Protein AF-A0A543Q6H9-F1 (afdb_monomer)

Solvent-accessible surface area (backbone atoms only — not comparable to full-atom values): 5846 Å² total; per-residue (Å²): 115,69,67,63,52,52,52,50,52,54,52,50,51,38,50,51,50,15,53,52,51,15,54,53,48,22,53,52,42,26,52,53,34,37,48,38,27,42,74,48,19,63,53,99,87,63,90,87,77,80,25,98,52,57,46,57,67,71,58,25,53,52,54,15,51,53,52,12,49,56,52,19,53,51,41,32,52,51,33,47,50,51,44,52,50,54,51,53,53,52,50,51,54,53,52,52,52,48,54,54,55,51,57,60,71,69,57,78,87,124

Radius of gyration: 24.06 Å; Cα contacts (8 Å, |Δi|>4): 82; chains: 1; bounding box: 59×25×68 Å

Foldseek 3Di:
DVVVVVLVVLLVVLLVVLLVQLVVLLVVQLVVQLCCQAVQHDDVPDPDGDDPHHDDPVVSNVVSNVVSVVRSVVSSVVSNVVSVVVSVVVVVVVVVVVVVVVVVVPDPDD

Mean predicted aligned error: 10.91 Å

Sequence (110 aa):
MKALKILKDIVLHGILYSLGATVVTWLLVFGVAIYRYHYMGFHPGHIAWLAVKPMPWSETLHQAAHIAGIWAVIALGAGVAITLAFNLFSGLILLVGMAIGHKSKEQPHV

pLDDT: mean 76.61, std 14.06, range [44.06, 94.19]

Organism: NCBI:txid637390

Secondary structure (DSSP, 8-state):
-HHHHHHHHHHHHHHHHHHHHHHHHHHHHHHHHHIIIIII---TTS-SS--SSPPPHHHHHHHHHHHHHHHHHHHHHHHHHHHHHHHHHHHHHHHHHHHHHHHHHTS---

Nearest PDB structures (foldseek):
  7psl-assembly1_A  TM=2.935E-01  e=6.155E+00  Saccharomyces cerevisiae S288C

Structure (mmCIF, N/CA/C/O backbone):
data_AF-A0A543Q6H9-F1
#
_entry.id   AF-A0A543Q6H9-F1
#
loop_
_atom_site.group_PDB
_atom_site.id
_atom_site.type_symbol
_atom_site.label_atom_id
_atom_site.label_alt_id
_atom_site.label_comp_id
_atom_site.label_asym_id
_atom_site.label_entity_id
_atom_site.label_seq_id
_atom_site.pdbx_PDB_ins_code
_atom_site.Cartn_x
_atom_site.Cartn_y
_atom_site.Cartn_z
_atom_site.occupancy
_atom_site.B_iso_or_equiv
_atom_site.auth_seq_id
_atom_site.auth_comp_id
_atom_site.auth_asym_id
_atom_site.auth_atom_id
_atom_site.pdbx_PDB_model_num
ATOM 1 N N . MET A 1 1 ? -11.142 -8.929 32.148 1.00 55.38 1 MET A N 1
ATOM 2 C CA . MET A 1 1 ? -10.264 -9.626 31.172 1.00 55.38 1 MET A CA 1
ATOM 3 C C . MET A 1 1 ? -10.847 -9.773 29.759 1.00 55.38 1 MET A C 1
ATOM 5 O O . MET A 1 1 ? -10.064 -9.715 28.822 1.00 55.38 1 MET A O 1
ATOM 9 N N . LYS A 1 2 ? -12.170 -9.925 29.549 1.00 68.75 2 LYS A N 1
ATOM 10 C CA . LYS A 1 2 ? -12.745 -10.082 28.190 1.00 68.75 2 LYS A CA 1
ATOM 11 C C . LYS A 1 2 ? -12.525 -8.870 27.263 1.00 68.75 2 LYS A C 1
ATOM 13 O O . LYS A 1 2 ? -12.121 -9.060 26.124 1.00 68.75 2 LYS A O 1
ATOM 18 N N . ALA A 1 3 ? -12.700 -7.645 27.764 1.00 64.69 3 ALA A N 1
ATOM 19 C CA . ALA A 1 3 ? -12.537 -6.420 26.969 1.00 64.69 3 ALA A CA 1
ATOM 20 C C . ALA A 1 3 ? -11.104 -6.214 26.436 1.00 64.69 3 ALA A C 1
ATOM 22 O O . ALA A 1 3 ? -10.924 -5.855 25.279 1.00 64.69 3 ALA A O 1
ATOM 23 N N . LEU A 1 4 ? -10.083 -6.520 27.247 1.00 71.06 4 LEU A N 1
ATOM 24 C CA . LEU A 1 4 ? -8.676 -6.419 26.838 1.00 71.06 4 LEU A CA 1
ATOM 25 C C . LEU A 1 4 ? -8.331 -7.407 25.710 1.00 71.06 4 LEU A C 1
ATOM 27 O O . LEU A 1 4 ? -7.565 -7.079 24.810 1.00 71.06 4 LEU A O 1
ATOM 31 N N . LYS A 1 5 ? -8.921 -8.610 25.745 1.00 74.06 5 LYS A N 1
ATOM 32 C CA . LYS A 1 5 ? -8.732 -9.633 24.710 1.00 74.06 5 LYS A CA 1
ATOM 33 C C . LYS A 1 5 ? -9.356 -9.200 23.378 1.00 74.06 5 LYS A C 1
ATOM 35 O O . LYS A 1 5 ? -8.697 -9.290 22.353 1.00 74.06 5 LYS A O 1
ATOM 40 N N . ILE A 1 6 ? -10.564 -8.635 23.424 1.00 73.38 6 ILE A N 1
ATOM 41 C CA . ILE A 1 6 ? -11.262 -8.091 22.248 1.00 73.38 6 ILE A CA 1
ATOM 42 C C . ILE A 1 6 ? -10.471 -6.932 21.627 1.00 73.38 6 ILE A C 1
ATOM 44 O O . ILE A 1 6 ? -10.263 -6.914 20.419 1.00 73.38 6 ILE A O 1
ATOM 48 N N . LEU A 1 7 ? -9.974 -5.997 22.444 1.00 69.44 7 LEU A N 1
ATOM 49 C CA . LEU A 1 7 ? -9.178 -4.869 21.954 1.00 69.44 7 LEU A CA 1
ATOM 50 C C . LEU A 1 7 ? -7.887 -5.343 21.268 1.00 69.44 7 LEU A C 1
ATOM 52 O O . LEU A 1 7 ? -7.539 -4.860 20.193 1.00 69.44 7 LEU A O 1
ATOM 56 N N . LYS A 1 8 ? -7.200 -6.327 21.862 1.00 75.75 8 LYS A N 1
ATOM 57 C CA . LYS A 1 8 ? -5.992 -6.926 21.282 1.00 75.75 8 LYS A CA 1
ATOM 58 C C . LYS A 1 8 ? -6.282 -7.615 19.947 1.00 75.75 8 LYS A C 1
ATOM 60 O O . LYS A 1 8 ? -5.516 -7.423 19.006 1.00 75.75 8 LYS A O 1
ATOM 65 N N . ASP A 1 9 ? -7.370 -8.377 19.857 1.00 80.62 9 ASP A N 1
ATOM 66 C CA . ASP A 1 9 ? -7.745 -9.071 18.624 1.00 80.62 9 ASP A CA 1
ATOM 67 C C . ASP A 1 9 ? -8.089 -8.075 17.506 1.00 80.62 9 ASP A C 1
ATOM 69 O O . ASP A 1 9 ? -7.642 -8.264 16.377 1.00 80.62 9 ASP A O 1
ATOM 73 N N . ILE A 1 10 ? -8.794 -6.979 17.806 1.00 77.44 10 ILE A N 1
ATOM 74 C CA . ILE A 1 10 ? -9.119 -5.925 16.826 1.00 77.44 10 ILE A CA 1
ATOM 75 C C . ILE A 1 10 ? -7.849 -5.249 16.297 1.00 77.44 10 ILE A C 1
ATOM 77 O O . ILE A 1 10 ? -7.685 -5.097 15.085 1.00 77.44 10 ILE A O 1
ATOM 81 N N . VAL A 1 11 ? -6.929 -4.872 17.189 1.00 78.62 11 VAL A N 1
ATOM 82 C CA . VAL A 1 11 ? -5.658 -4.241 16.801 1.00 78.62 11 VAL A CA 1
ATOM 83 C C . VAL A 1 11 ? -4.813 -5.199 15.962 1.00 78.62 11 VAL A C 1
ATOM 85 O O . VAL A 1 11 ? -4.281 -4.799 14.928 1.00 78.62 11 VAL A O 1
ATOM 88 N N . LEU A 1 12 ? -4.729 -6.472 16.358 1.00 84.25 12 LEU A N 1
ATOM 89 C CA . LEU A 1 12 ? -3.981 -7.486 15.619 1.00 84.25 12 LEU A CA 1
ATOM 90 C C . LEU A 1 12 ? -4.542 -7.688 14.206 1.00 84.25 12 LEU A C 1
ATOM 92 O O . LEU A 1 12 ? -3.775 -7.688 13.246 1.00 84.25 12 LEU A O 1
ATOM 96 N N . HIS A 1 13 ? -5.865 -7.807 14.063 1.00 84.62 13 HIS A N 1
ATOM 97 C CA . HIS A 1 13 ? -6.497 -7.936 12.750 1.00 84.62 13 HIS A CA 1
ATOM 98 C C . HIS A 1 13 ? -6.270 -6.687 11.892 1.00 84.62 13 HIS A C 1
ATOM 100 O O . HIS A 1 13 ? -5.934 -6.820 10.720 1.00 84.62 13 HIS A O 1
ATOM 106 N N . GLY A 1 14 ? -6.376 -5.482 12.460 1.00 80.88 14 GLY A N 1
ATOM 107 C CA . GLY A 1 14 ? -6.113 -4.238 11.727 1.00 80.88 14 GLY A CA 1
ATOM 108 C C . GLY A 1 14 ? -4.669 -4.127 11.221 1.00 80.88 14 GLY A C 1
ATOM 109 O O . GLY A 1 14 ? -4.437 -3.737 10.074 1.00 80.88 14 GLY A O 1
ATOM 110 N N . ILE A 1 15 ? -3.692 -4.557 12.026 1.00 84.31 15 ILE A N 1
ATOM 111 C CA . ILE A 1 15 ? -2.285 -4.633 11.604 1.00 84.31 15 ILE A CA 1
ATOM 112 C C . ILE A 1 15 ? -2.112 -5.671 10.488 1.00 84.31 15 ILE A C 1
ATOM 114 O O . ILE A 1 15 ? -1.475 -5.374 9.479 1.00 84.31 15 ILE A O 1
ATOM 118 N N . LEU A 1 16 ? -2.705 -6.861 10.624 1.00 88.06 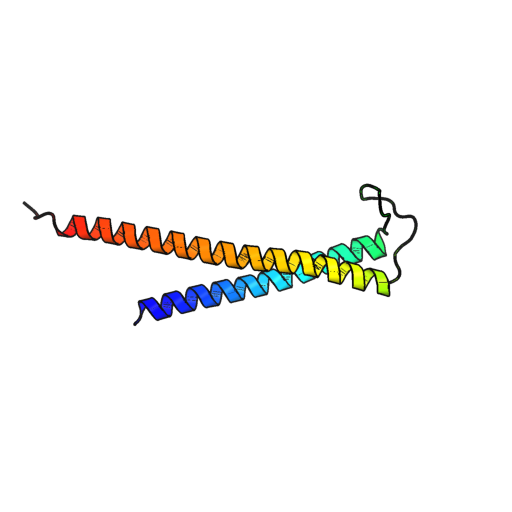16 LEU A N 1
ATOM 119 C CA . LEU A 1 16 ? -2.635 -7.907 9.597 1.00 88.06 16 LEU A 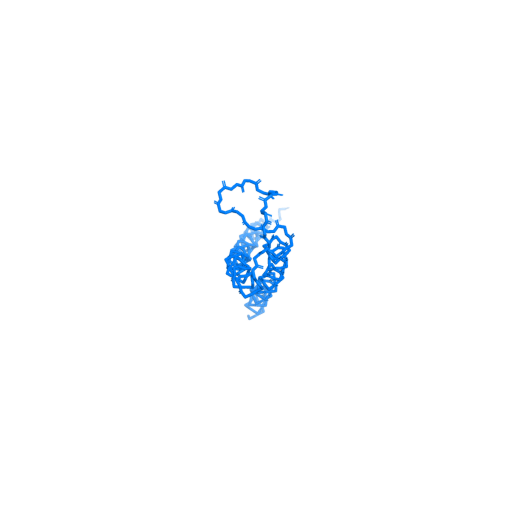CA 1
ATOM 120 C C . LEU A 1 16 ? -3.261 -7.460 8.271 1.00 88.06 16 LEU A C 1
ATOM 122 O O . LEU A 1 16 ? -2.666 -7.675 7.216 1.00 88.06 16 LEU A O 1
ATOM 126 N N . TYR A 1 17 ? -4.409 -6.783 8.309 1.00 87.56 17 TYR A N 1
ATOM 127 C CA . TYR A 1 17 ? -5.019 -6.199 7.115 1.00 87.56 17 TYR A CA 1
ATOM 128 C C . TYR A 1 17 ? -4.140 -5.117 6.493 1.00 87.56 17 TYR A C 1
ATOM 130 O O . TYR A 1 17 ? -4.001 -5.081 5.274 1.00 87.56 17 TYR A O 1
ATOM 138 N N . SER A 1 18 ? -3.498 -4.278 7.307 1.00 86.50 18 SER A N 1
ATOM 139 C CA . SER A 1 18 ? -2.576 -3.246 6.819 1.00 86.50 18 SER A CA 1
ATOM 140 C C . SER A 1 18 ? -1.349 -3.860 6.139 1.00 86.50 18 SER A C 1
ATOM 142 O O . SER A 1 18 ? -0.937 -3.396 5.076 1.00 86.50 18 SER A O 1
ATOM 144 N N . LEU A 1 19 ? -0.806 -4.950 6.693 1.00 89.31 19 LEU A N 1
ATOM 145 C CA . LEU A 1 19 ? 0.278 -5.716 6.074 1.00 89.31 19 LEU A CA 1
ATOM 146 C C . LEU A 1 19 ? -0.176 -6.355 4.756 1.00 89.31 19 LEU A C 1
ATOM 148 O O . LEU A 1 19 ? 0.513 -6.232 3.745 1.00 89.31 19 LEU A O 1
ATOM 152 N N . GLY A 1 20 ? -1.358 -6.976 4.730 1.00 89.81 20 GLY A N 1
ATOM 153 C CA . GLY A 1 20 ? -1.927 -7.541 3.504 1.00 89.81 20 GLY A CA 1
ATOM 154 C C . GLY A 1 20 ? -2.140 -6.485 2.417 1.00 89.81 20 GLY A C 1
ATOM 155 O O . GLY A 1 20 ? -1.694 -6.662 1.285 1.00 89.81 20 GLY A O 1
ATOM 156 N N . ALA A 1 21 ? -2.745 -5.349 2.769 1.00 87.00 21 ALA A N 1
ATOM 157 C CA . ALA A 1 21 ? -2.968 -4.225 1.863 1.00 87.00 21 ALA A CA 1
ATOM 158 C C . ALA A 1 21 ? -1.652 -3.651 1.324 1.00 87.00 21 ALA A C 1
ATOM 160 O O . ALA A 1 21 ? -1.566 -3.301 0.148 1.00 87.00 21 ALA A O 1
ATOM 161 N N . THR A 1 22 ? -0.611 -3.613 2.157 1.00 90.75 22 THR A N 1
ATOM 162 C CA . THR A 1 22 ? 0.742 -3.203 1.765 1.00 90.75 22 THR A CA 1
ATOM 163 C C . THR A 1 22 ? 1.312 -4.114 0.685 1.00 90.75 22 THR A C 1
ATOM 165 O O . THR A 1 22 ? 1.771 -3.624 -0.345 1.00 90.75 22 THR A O 1
ATOM 168 N N . VAL A 1 23 ? 1.236 -5.434 0.878 1.00 93.06 23 VAL A N 1
ATOM 169 C CA . VAL A 1 23 ? 1.732 -6.417 -0.099 1.00 93.06 23 VAL A CA 1
ATOM 170 C C . VAL A 1 23 ? 0.954 -6.327 -1.412 1.00 93.06 23 VAL A C 1
ATOM 172 O O . VAL A 1 23 ? 1.557 -6.293 -2.483 1.00 93.06 23 VAL A O 1
ATOM 175 N N . VAL A 1 24 ? -0.377 -6.226 -1.346 1.00 93.00 24 VAL A N 1
ATOM 176 C CA . VAL A 1 24 ? -1.227 -6.079 -2.539 1.00 93.00 24 VAL A CA 1
ATOM 177 C C . VAL A 1 24 ? -0.907 -4.781 -3.284 1.00 93.00 24 VAL A C 1
ATOM 179 O O . VAL A 1 24 ? -0.744 -4.797 -4.502 1.00 93.00 24 VAL A O 1
ATOM 182 N N . THR A 1 25 ? -0.752 -3.669 -2.562 1.00 91.62 25 THR A N 1
ATOM 183 C CA . THR A 1 25 ? -0.378 -2.375 -3.154 1.00 91.62 25 THR A CA 1
ATOM 184 C C . THR A 1 25 ? 0.989 -2.457 -3.820 1.00 91.62 25 THR A C 1
ATOM 186 O O . THR A 1 25 ? 1.144 -1.996 -4.949 1.00 91.62 25 THR A O 1
ATOM 189 N N . TRP A 1 26 ? 1.964 -3.088 -3.160 1.00 94.19 26 TRP A N 1
ATOM 190 C CA . TRP A 1 26 ? 3.291 -3.295 -3.727 1.00 94.19 26 TRP A CA 1
ATOM 191 C C . TRP A 1 26 ? 3.212 -4.066 -5.047 1.00 94.19 26 TRP A C 1
ATOM 193 O O . TRP A 1 26 ? 3.736 -3.593 -6.050 1.00 94.19 26 TRP A O 1
ATOM 203 N N . LEU A 1 27 ? 2.500 -5.199 -5.085 1.00 93.50 27 LEU A N 1
ATOM 204 C CA . LEU A 1 27 ? 2.352 -6.022 -6.293 1.00 93.50 27 LEU A CA 1
ATOM 205 C C . LEU A 1 27 ? 1.683 -5.260 -7.444 1.00 93.50 27 LEU A C 1
ATOM 207 O O . LEU A 1 27 ? 2.155 -5.324 -8.580 1.00 93.50 27 LEU A O 1
ATOM 211 N N . LEU A 1 28 ? 0.611 -4.517 -7.153 1.00 93.38 28 LEU A N 1
ATOM 212 C CA . LEU A 1 28 ? -0.102 -3.720 -8.152 1.00 93.38 28 LEU A CA 1
ATOM 213 C C . LEU A 1 28 ? 0.791 -2.622 -8.732 1.00 93.38 28 LEU A C 1
ATOM 215 O O . LEU A 1 28 ? 0.922 -2.508 -9.950 1.00 93.38 28 LEU A O 1
ATOM 219 N N . VAL A 1 29 ? 1.439 -1.837 -7.871 1.00 89.38 29 VAL A N 1
ATOM 220 C CA . VAL A 1 29 ? 2.314 -0.742 -8.304 1.00 89.38 29 VAL A CA 1
ATOM 221 C C . VAL A 1 29 ? 3.537 -1.282 -9.036 1.00 89.38 29 VAL A C 1
ATOM 223 O O . VAL A 1 29 ? 3.936 -0.708 -10.045 1.00 89.38 29 VAL A O 1
ATOM 226 N N . PHE A 1 30 ? 4.100 -2.401 -8.582 1.00 90.12 30 PHE A N 1
ATOM 227 C CA . PHE A 1 30 ? 5.219 -3.065 -9.241 1.00 90.12 30 PHE A CA 1
ATOM 228 C C . PHE A 1 30 ? 4.851 -3.508 -10.660 1.00 90.12 30 PHE A C 1
ATOM 230 O O . PHE A 1 30 ? 5.568 -3.187 -11.607 1.00 90.12 30 PHE A O 1
ATOM 237 N N . GLY A 1 31 ? 3.700 -4.167 -10.833 1.00 88.62 31 GLY A N 1
ATOM 238 C CA . GLY A 1 31 ? 3.201 -4.572 -12.148 1.00 88.62 31 GLY A CA 1
ATOM 239 C C . GLY A 1 31 ? 2.941 -3.383 -13.075 1.00 88.62 31 GLY A C 1
ATOM 240 O O . GLY A 1 31 ? 3.386 -3.386 -14.223 1.00 88.62 31 GLY A O 1
ATOM 241 N N . VAL A 1 32 ? 2.294 -2.327 -12.569 1.00 87.38 32 VAL A N 1
ATOM 242 C CA . VAL A 1 32 ? 2.047 -1.087 -13.327 1.00 87.38 32 VAL A CA 1
ATOM 243 C C . VAL A 1 32 ? 3.359 -0.397 -13.709 1.00 87.38 32 VAL A C 1
ATOM 245 O O . VAL A 1 32 ? 3.496 0.092 -14.830 1.00 87.38 32 VAL A O 1
ATOM 248 N N . ALA A 1 33 ? 4.343 -0.374 -12.810 1.00 85.12 33 ALA A N 1
ATOM 249 C CA . ALA A 1 33 ? 5.648 0.217 -13.067 1.00 85.12 33 ALA A CA 1
ATOM 250 C C . ALA A 1 33 ? 6.448 -0.582 -14.107 1.00 85.12 33 ALA A C 1
ATOM 252 O O . ALA A 1 33 ? 7.018 0.028 -15.007 1.00 85.12 33 ALA A O 1
ATOM 253 N N . ILE A 1 34 ? 6.434 -1.920 -14.056 1.00 86.81 34 ILE A N 1
ATOM 254 C CA . ILE A 1 34 ? 7.025 -2.763 -15.111 1.00 86.81 34 ILE A CA 1
ATOM 255 C C . ILE A 1 34 ? 6.349 -2.486 -16.450 1.00 86.81 34 ILE A C 1
ATOM 257 O O . ILE A 1 34 ? 7.038 -2.240 -17.440 1.00 86.81 34 ILE A O 1
ATOM 261 N N . TYR A 1 35 ? 5.012 -2.500 -16.480 1.00 83.25 35 TYR A N 1
ATOM 262 C CA . TYR A 1 35 ? 4.254 -2.220 -17.695 1.00 83.25 35 TYR A CA 1
ATOM 263 C C . TYR A 1 35 ? 4.666 -0.870 -18.294 1.00 83.25 35 TYR A C 1
ATOM 265 O O . TYR A 1 35 ? 4.992 -0.763 -19.475 1.00 83.25 35 TYR A O 1
ATOM 273 N N . ARG A 1 36 ? 4.759 0.155 -17.447 1.00 77.44 36 ARG A N 1
ATOM 274 C CA . ARG A 1 36 ? 5.145 1.497 -17.867 1.00 77.44 36 ARG A CA 1
ATOM 275 C C . ARG A 1 36 ? 6.591 1.573 -18.359 1.00 77.44 36 ARG A C 1
ATOM 277 O O . ARG A 1 36 ? 6.820 2.053 -19.461 1.00 77.44 36 ARG A O 1
ATOM 284 N N . TYR A 1 37 ? 7.565 1.124 -17.574 1.00 74.56 37 TYR A N 1
ATOM 285 C CA . TYR A 1 37 ? 8.984 1.335 -17.886 1.00 74.56 37 TYR A CA 1
ATOM 286 C C . TYR A 1 37 ? 9.514 0.406 -18.973 1.00 74.56 37 TYR A C 1
ATOM 288 O O . TYR A 1 37 ? 10.340 0.827 -19.786 1.00 74.56 37 TYR A O 1
ATOM 296 N N . HIS A 1 38 ? 9.015 -0.828 -19.028 1.00 73.50 38 HIS A N 1
ATOM 297 C CA . HIS A 1 38 ? 9.486 -1.805 -19.999 1.00 73.50 38 HIS A CA 1
ATOM 298 C C . HIS A 1 38 ? 8.681 -1.808 -21.296 1.00 73.50 38 HIS A C 1
ATOM 300 O O . HIS A 1 38 ? 9.266 -2.005 -22.350 1.00 73.50 38 HIS A O 1
ATOM 306 N N . TYR A 1 39 ? 7.362 -1.584 -21.254 1.00 72.00 39 TYR A N 1
ATOM 307 C CA . TYR A 1 39 ? 6.525 -1.702 -22.458 1.00 72.00 39 TYR A CA 1
ATOM 308 C C . TYR A 1 39 ? 6.126 -0.351 -23.057 1.00 72.00 39 TYR A C 1
ATOM 310 O O . TYR A 1 39 ? 6.027 -0.244 -24.275 1.00 72.00 39 TYR A O 1
ATOM 318 N N . MET A 1 40 ? 5.935 0.688 -22.236 1.00 68.25 40 MET A N 1
ATOM 319 C CA . MET A 1 40 ? 5.649 2.053 -22.720 1.00 68.25 40 MET A CA 1
ATOM 320 C C . MET A 1 40 ? 6.895 2.957 -22.780 1.00 68.25 40 MET A C 1
ATOM 322 O O . MET A 1 40 ? 6.865 4.011 -23.415 1.00 68.25 40 MET A O 1
ATOM 326 N N . GLY A 1 41 ? 7.994 2.521 -22.155 1.00 57.22 41 GLY A N 1
ATOM 327 C CA . GLY A 1 41 ? 9.283 3.206 -22.090 1.00 57.22 41 GLY A CA 1
ATOM 328 C C . GLY A 1 41 ? 9.311 4.433 -21.154 1.00 57.22 41 GLY A C 1
ATOM 329 O O . GLY A 1 41 ? 8.290 4.896 -20.642 1.00 57.22 41 GLY A O 1
ATOM 330 N N . PHE A 1 42 ? 10.515 4.972 -20.912 1.00 58.22 42 PHE A N 1
ATOM 331 C CA . PHE A 1 42 ? 10.766 6.080 -19.979 1.00 58.22 42 PHE A CA 1
ATOM 332 C C . PHE A 1 42 ? 11.421 7.310 -20.640 1.00 58.22 42 PHE A C 1
ATOM 334 O O . PHE A 1 42 ? 12.448 7.184 -21.301 1.00 58.22 42 PHE A O 1
ATOM 341 N N . HIS A 1 43 ? 10.878 8.514 -20.409 1.00 53.00 43 HIS A N 1
ATOM 342 C CA . HIS A 1 43 ? 11.575 9.783 -20.663 1.00 53.00 43 HIS A CA 1
ATOM 343 C C . HIS A 1 43 ? 11.564 10.639 -19.382 1.00 53.00 43 HIS A C 1
ATOM 345 O O . HIS A 1 43 ? 10.480 11.007 -18.915 1.00 5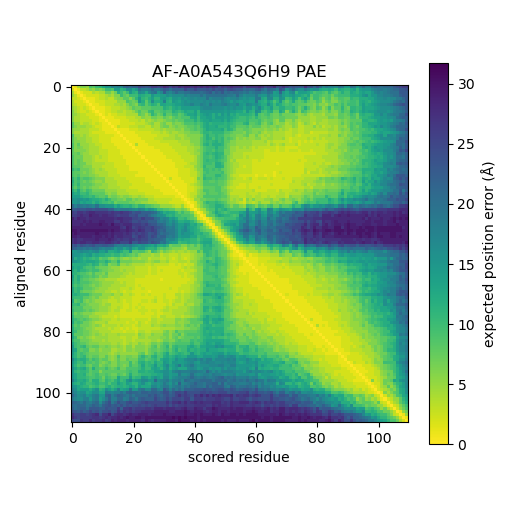3.00 43 HIS A O 1
ATOM 351 N N . PRO A 1 44 ? 12.729 10.986 -18.800 1.00 50.62 44 PRO A N 1
ATOM 352 C CA . PRO A 1 44 ? 12.787 11.897 -17.666 1.00 50.62 44 PRO A CA 1
ATOM 353 C C . PRO A 1 44 ? 12.501 13.314 -18.178 1.00 50.62 44 PRO A C 1
ATOM 355 O O . PRO A 1 44 ? 13.368 13.960 -18.756 1.00 50.62 44 PRO A O 1
ATOM 358 N N . GLY A 1 45 ? 11.254 13.768 -18.028 1.00 48.75 45 GLY A N 1
ATOM 359 C CA . GLY A 1 45 ? 10.856 15.149 -18.318 1.00 48.75 45 GLY A CA 1
ATOM 360 C C . GLY A 1 45 ? 9.600 15.338 -19.171 1.00 48.75 45 GLY A C 1
ATOM 361 O O . GLY A 1 45 ? 9.254 16.484 -19.426 1.00 48.75 45 GLY A O 1
ATOM 362 N N . HIS A 1 46 ? 8.915 14.280 -19.626 1.00 46.78 46 HIS A N 1
ATOM 363 C CA . HIS A 1 46 ? 7.701 14.424 -20.447 1.00 46.78 46 HIS A CA 1
ATOM 364 C C . HIS A 1 46 ? 6.492 13.671 -19.881 1.00 46.78 46 HIS A C 1
ATOM 366 O O . HIS A 1 46 ? 6.598 12.592 -19.294 1.00 46.78 46 HIS A O 1
ATOM 372 N N . ILE A 1 47 ? 5.318 14.278 -20.069 1.00 48.56 47 ILE A N 1
ATOM 373 C CA . ILE A 1 47 ? 4.021 13.776 -19.623 1.00 48.56 47 ILE A CA 1
ATOM 374 C C . ILE A 1 47 ? 3.650 12.529 -20.451 1.00 48.56 47 ILE A C 1
ATOM 376 O O . ILE A 1 47 ? 3.213 12.592 -21.593 1.00 48.56 47 ILE A O 1
ATOM 380 N N . ALA A 1 48 ? 3.841 11.383 -19.807 1.00 46.00 48 ALA A N 1
ATOM 381 C CA . ALA A 1 48 ? 3.033 10.165 -19.862 1.00 46.00 48 ALA A CA 1
ATOM 382 C C . ALA A 1 48 ? 2.974 9.242 -21.103 1.00 46.00 48 ALA A C 1
ATOM 384 O O . ALA A 1 48 ? 2.570 8.110 -20.865 1.00 46.00 48 ALA A O 1
ATOM 385 N N . TRP A 1 49 ? 3.377 9.571 -22.341 1.00 46.28 49 TRP A N 1
ATOM 386 C CA . TRP A 1 49 ? 2.980 8.669 -23.462 1.00 46.28 49 TRP A CA 1
ATOM 387 C C . TRP A 1 49 ? 3.996 8.313 -24.551 1.00 46.28 49 TRP A C 1
ATOM 389 O O . TRP A 1 49 ? 3.671 7.498 -25.409 1.00 46.28 49 TRP A O 1
ATOM 399 N N . LEU A 1 50 ? 5.215 8.851 -24.547 1.00 48.78 50 LEU A N 1
ATOM 400 C CA . LEU A 1 50 ? 6.176 8.586 -25.624 1.00 48.78 50 LEU A CA 1
ATOM 401 C C . LEU A 1 50 ? 7.591 8.503 -25.063 1.00 48.78 50 LEU A C 1
ATOM 403 O O . LEU A 1 50 ? 8.257 9.522 -24.896 1.00 48.78 50 LEU A O 1
ATOM 407 N N . ALA A 1 51 ? 8.074 7.297 -24.793 1.00 51.69 51 ALA A N 1
ATOM 408 C CA . ALA A 1 51 ? 9.508 7.082 -24.756 1.00 51.69 51 ALA A CA 1
ATOM 409 C C . ALA A 1 51 ? 9.917 6.206 -25.931 1.00 51.69 51 ALA A C 1
ATOM 411 O O . ALA A 1 51 ? 9.305 5.184 -26.225 1.00 51.69 51 ALA A O 1
ATOM 412 N N . VAL A 1 52 ? 10.971 6.642 -26.609 1.00 53.62 52 VAL A N 1
ATOM 413 C CA . VAL A 1 52 ? 11.415 6.074 -27.884 1.00 53.62 52 VAL A CA 1
ATOM 414 C C . VAL A 1 52 ? 12.045 4.686 -27.703 1.00 53.62 52 VAL A C 1
ATOM 416 O O . VAL A 1 52 ? 12.150 3.940 -28.675 1.00 53.62 52 VAL A O 1
ATOM 419 N N . LYS A 1 53 ? 12.448 4.306 -26.477 1.00 63.50 53 LYS A N 1
ATOM 420 C CA . LYS A 1 53 ? 13.010 2.980 -26.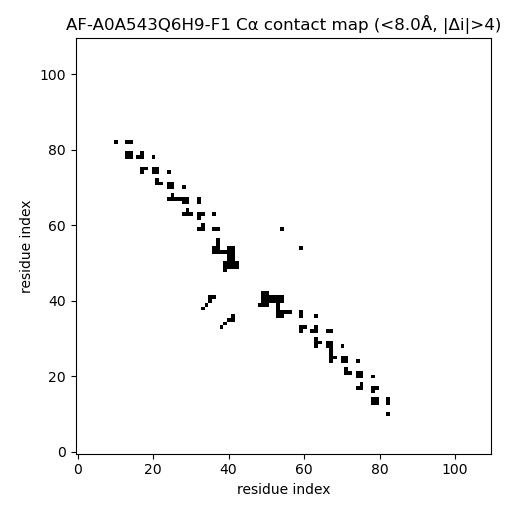185 1.00 63.50 53 LYS A CA 1
ATOM 421 C C . LYS A 1 53 ? 12.588 2.421 -24.815 1.00 63.50 53 LYS A C 1
ATOM 423 O O . LYS A 1 53 ? 12.551 3.174 -23.839 1.00 63.50 53 LYS A O 1
ATOM 428 N N . PRO A 1 54 ? 12.311 1.107 -24.737 1.00 67.50 54 PRO A N 1
ATOM 429 C CA . PRO A 1 54 ? 12.063 0.408 -23.481 1.00 67.50 54 PRO A CA 1
ATOM 430 C C . PRO A 1 54 ? 13.332 0.353 -22.623 1.00 67.50 54 PRO A C 1
ATOM 432 O O . PRO A 1 54 ? 14.440 0.217 -23.149 1.00 67.50 54 PRO A O 1
ATOM 435 N N . MET A 1 55 ? 13.176 0.448 -21.300 1.00 72.81 55 MET A N 1
ATOM 436 C CA . MET A 1 55 ? 14.302 0.263 -20.381 1.00 72.81 55 MET A CA 1
ATOM 437 C C . MET A 1 55 ? 14.768 -1.200 -20.366 1.00 72.81 55 MET A C 1
ATOM 439 O O . MET A 1 55 ? 13.938 -2.112 -20.464 1.00 72.81 55 MET A O 1
ATOM 443 N N . PRO A 1 56 ? 16.074 -1.457 -20.170 1.00 83.38 56 PRO A N 1
ATOM 444 C CA . PRO A 1 56 ? 16.569 -2.796 -19.879 1.00 83.38 56 PRO A CA 1
ATOM 445 C C . PRO A 1 56 ? 15.832 -3.415 -18.683 1.00 83.38 56 PRO A C 1
ATOM 447 O O . PRO A 1 56 ? 15.448 -2.719 -17.739 1.00 83.38 56 PRO A O 1
ATOM 450 N N . TRP A 1 57 ? 15.648 -4.737 -18.698 1.00 84.00 57 TRP A N 1
ATOM 451 C CA . TRP A 1 57 ? 14.934 -5.454 -17.633 1.00 84.00 57 TRP A CA 1
ATOM 452 C C . TRP A 1 57 ? 15.538 -5.232 -16.242 1.00 84.00 57 TRP A C 1
ATOM 454 O O . TRP A 1 57 ? 14.796 -5.066 -15.278 1.00 84.00 57 TRP A O 1
ATOM 464 N N . SER A 1 58 ? 16.868 -5.182 -16.131 1.00 85.19 58 SER A N 1
ATOM 465 C CA . SER A 1 58 ? 17.567 -4.939 -14.862 1.00 85.19 58 SER A CA 1
ATOM 466 C C . SER A 1 58 ? 17.199 -3.586 -14.244 1.00 85.19 58 SER A C 1
ATOM 468 O O . SER A 1 58 ? 16.864 -3.518 -13.062 1.00 85.19 58 SER A O 1
ATOM 470 N N . GLU A 1 59 ? 17.202 -2.522 -15.047 1.00 82.19 59 GLU A N 1
ATOM 471 C CA . GLU A 1 59 ? 16.839 -1.170 -14.608 1.00 82.19 59 GLU A CA 1
ATOM 472 C C . GLU A 1 59 ? 15.339 -1.045 -14.339 1.00 82.19 59 GLU A C 1
ATOM 474 O O . GLU A 1 59 ? 14.937 -0.469 -13.328 1.00 82.19 59 GLU A O 1
ATOM 479 N N . THR A 1 60 ? 14.510 -1.662 -15.187 1.00 84.12 60 THR A N 1
ATOM 480 C CA . THR A 1 60 ? 13.051 -1.692 -15.017 1.00 84.12 60 THR A CA 1
ATOM 481 C C . THR A 1 60 ? 12.676 -2.310 -13.675 1.00 84.12 60 THR A C 1
ATOM 483 O O . THR A 1 60 ? 11.909 -1.717 -12.921 1.00 84.12 60 THR A O 1
ATOM 486 N N . LEU A 1 61 ? 13.215 -3.491 -13.356 1.00 86.62 61 LEU A N 1
ATOM 487 C CA . LEU A 1 61 ? 12.914 -4.189 -12.106 1.00 86.62 61 LEU A CA 1
ATOM 488 C C . LEU A 1 61 ? 13.379 -3.379 -10.897 1.00 86.62 61 LEU A C 1
ATOM 490 O O . LEU A 1 61 ? 12.642 -3.276 -9.918 1.00 86.62 61 LEU A O 1
ATOM 494 N N . HIS A 1 62 ? 14.562 -2.765 -10.979 1.00 87.50 62 HIS A N 1
ATOM 495 C CA . HIS A 1 62 ? 15.084 -1.920 -9.911 1.00 87.50 62 HIS A CA 1
ATOM 496 C C . HIS A 1 62 ? 14.187 -0.698 -9.662 1.00 87.50 62 HIS A C 1
ATOM 498 O O . HIS A 1 62 ? 13.769 -0.449 -8.530 1.00 87.50 62 HIS A O 1
ATOM 504 N N . GLN A 1 63 ? 13.824 0.033 -10.718 1.00 84.38 63 GLN A N 1
ATOM 505 C CA . GLN A 1 63 ? 13.004 1.237 -10.611 1.00 84.38 63 GLN A CA 1
ATOM 506 C C . GLN A 1 63 ? 11.557 0.921 -10.210 1.00 84.38 63 GLN A C 1
ATOM 508 O O . GLN A 1 63 ? 10.975 1.621 -9.377 1.00 84.38 63 GLN A O 1
ATOM 513 N N . ALA A 1 64 ? 10.989 -0.165 -10.741 1.00 85.88 64 ALA A N 1
ATOM 514 C CA . ALA A 1 64 ? 9.671 -0.651 -10.357 1.00 85.88 64 ALA A CA 1
ATOM 515 C C . ALA A 1 64 ? 9.633 -1.080 -8.887 1.00 85.88 64 ALA A C 1
ATOM 517 O O . ALA A 1 64 ? 8.716 -0.683 -8.170 1.00 85.88 64 ALA A O 1
ATOM 518 N N . ALA A 1 65 ? 10.635 -1.829 -8.411 1.00 88.50 65 ALA A N 1
ATOM 519 C CA . ALA A 1 65 ? 10.724 -2.250 -7.013 1.00 88.50 65 ALA A CA 1
ATOM 520 C C . ALA A 1 65 ? 10.862 -1.051 -6.068 1.00 88.50 65 ALA A C 1
ATOM 522 O O . ALA A 1 65 ? 10.202 -1.011 -5.030 1.00 88.50 65 ALA A O 1
ATOM 523 N N . HIS A 1 66 ? 11.672 -0.059 -6.444 1.00 88.12 66 HIS A N 1
ATOM 524 C CA . HIS A 1 66 ? 11.854 1.161 -5.664 1.00 88.12 66 HIS A CA 1
ATOM 525 C C . HIS A 1 66 ? 10.538 1.940 -5.509 1.00 88.12 66 HIS A C 1
ATOM 527 O O . HIS A 1 66 ? 10.138 2.282 -4.397 1.00 88.12 66 HIS A O 1
ATOM 533 N N . ILE A 1 67 ? 9.815 2.170 -6.610 1.00 86.75 67 ILE A N 1
ATOM 534 C CA . ILE A 1 67 ? 8.545 2.908 -6.581 1.00 86.75 67 ILE A CA 1
ATOM 535 C C . ILE A 1 67 ? 7.462 2.113 -5.861 1.00 86.75 67 ILE A C 1
ATOM 537 O O . ILE A 1 67 ? 6.773 2.666 -5.004 1.00 86.75 67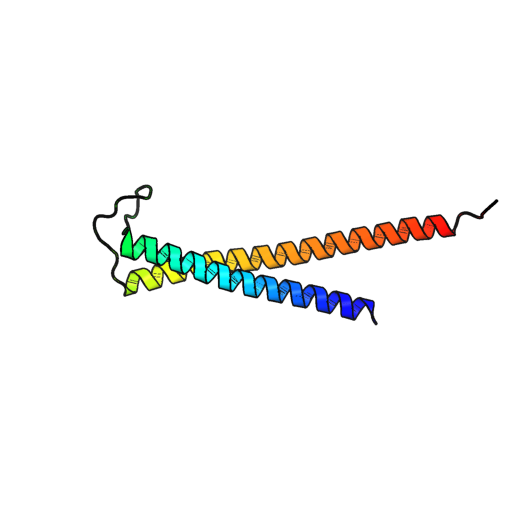 ILE A O 1
ATOM 541 N N . ALA A 1 68 ? 7.339 0.816 -6.148 1.00 89.12 68 ALA A N 1
ATOM 542 C CA . ALA A 1 68 ? 6.432 -0.063 -5.423 1.00 89.12 68 ALA A CA 1
ATOM 543 C C . ALA A 1 68 ? 6.722 -0.050 -3.916 1.00 89.12 68 ALA A C 1
ATOM 545 O O . ALA A 1 68 ? 5.791 -0.009 -3.117 1.00 89.12 68 ALA A O 1
ATOM 546 N N . GLY A 1 69 ? 7.999 0.001 -3.524 1.00 88.00 69 GLY A N 1
ATOM 547 C CA . GLY A 1 69 ? 8.434 0.145 -2.136 1.00 88.00 69 GLY A CA 1
ATOM 548 C C . GLY A 1 69 ? 7.917 1.422 -1.471 1.00 88.00 69 GLY A C 1
ATOM 549 O O . GLY A 1 69 ? 7.335 1.350 -0.392 1.00 88.00 69 GLY A O 1
ATOM 550 N N . ILE A 1 70 ? 8.053 2.581 -2.124 1.00 91.00 70 ILE A N 1
ATOM 551 C CA . ILE A 1 70 ? 7.531 3.858 -1.601 1.00 91.00 70 ILE A CA 1
ATOM 552 C C . ILE A 1 70 ? 6.013 3.776 -1.390 1.00 91.00 70 ILE A C 1
ATOM 554 O O . ILE A 1 70 ? 5.511 4.128 -0.322 1.00 91.00 70 ILE A O 1
ATOM 558 N N . TRP A 1 71 ? 5.281 3.263 -2.381 1.00 88.81 71 TRP A N 1
ATOM 559 C CA . TRP A 1 71 ? 3.829 3.104 -2.285 1.00 88.81 71 TRP A CA 1
ATOM 560 C C . TRP A 1 71 ? 3.411 2.111 -1.201 1.00 88.81 71 TRP A C 1
ATOM 562 O O . TRP A 1 71 ? 2.426 2.348 -0.506 1.00 88.81 71 TRP A O 1
ATOM 572 N N . ALA A 1 72 ? 4.174 1.037 -1.009 1.00 87.38 72 ALA A N 1
ATOM 573 C CA . ALA A 1 72 ? 3.952 0.073 0.058 1.00 87.38 72 ALA A CA 1
ATOM 574 C C . ALA A 1 72 ? 4.113 0.713 1.446 1.00 87.38 72 ALA A C 1
ATOM 576 O O . ALA A 1 72 ? 3.260 0.523 2.308 1.00 87.38 72 ALA A O 1
ATOM 577 N N . VAL A 1 73 ? 5.145 1.536 1.655 1.00 89.56 73 VAL A N 1
ATOM 578 C CA . VAL A 1 73 ? 5.334 2.266 2.922 1.00 89.56 73 VAL A CA 1
ATOM 579 C C . VAL A 1 73 ? 4.170 3.224 3.186 1.00 89.56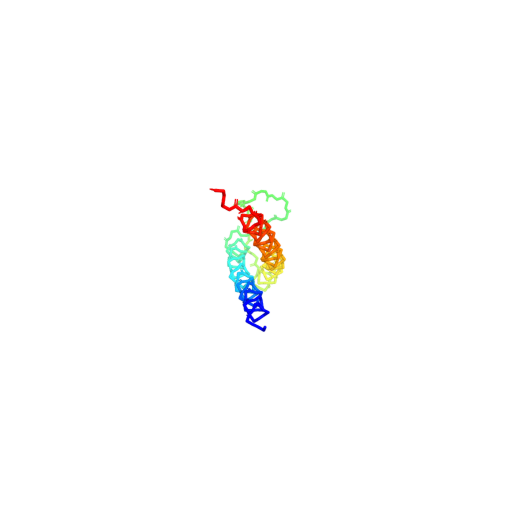 73 VAL A C 1
ATOM 581 O O . VAL A 1 73 ? 3.659 3.275 4.306 1.00 89.56 73 VAL A O 1
ATOM 584 N N . ILE A 1 74 ? 3.705 3.942 2.159 1.00 88.56 74 ILE A N 1
ATOM 585 C CA . ILE A 1 74 ? 2.539 4.831 2.270 1.00 88.56 74 ILE A CA 1
ATOM 586 C C . ILE A 1 74 ? 1.279 4.031 2.622 1.00 88.56 74 ILE A C 1
ATOM 588 O O . ILE A 1 74 ? 0.549 4.417 3.534 1.00 88.56 74 ILE A O 1
ATOM 592 N N . ALA A 1 75 ? 1.034 2.907 1.943 1.00 88.62 75 ALA A N 1
ATOM 593 C CA . ALA A 1 75 ? -0.116 2.043 2.199 1.00 88.62 75 ALA A CA 1
ATOM 594 C C . ALA A 1 75 ? -0.100 1.466 3.621 1.00 88.62 75 ALA A C 1
ATOM 596 O O . ALA A 1 75 ? -1.135 1.455 4.288 1.00 88.62 75 ALA A O 1
ATOM 597 N N . LEU A 1 76 ? 1.072 1.055 4.114 1.00 88.62 76 LEU A N 1
ATOM 598 C CA . LEU A 1 76 ? 1.241 0.583 5.484 1.00 88.62 76 LEU A CA 1
ATOM 599 C C . LEU A 1 76 ? 0.925 1.691 6.491 1.00 88.62 76 LEU A C 1
ATOM 601 O O . LEU A 1 76 ? 0.133 1.484 7.410 1.00 88.62 76 LEU A O 1
ATOM 605 N N . GLY A 1 77 ? 1.513 2.876 6.297 1.00 87.38 77 GLY A N 1
ATOM 606 C CA . GLY A 1 77 ? 1.286 4.037 7.156 1.00 87.38 77 GLY A CA 1
ATOM 607 C C . GLY A 1 77 ? -0.186 4.446 7.194 1.00 87.38 77 GLY A C 1
ATOM 608 O O . GLY A 1 77 ? -0.746 4.632 8.273 1.00 87.38 77 GLY A O 1
ATOM 609 N N . ALA A 1 78 ? -0.838 4.509 6.031 1.00 88.62 78 ALA A N 1
ATOM 610 C CA . ALA A 1 78 ? -2.260 4.811 5.918 1.00 88.62 78 ALA A CA 1
ATOM 611 C C . ALA A 1 78 ? -3.131 3.740 6.594 1.00 88.62 78 ALA A C 1
ATOM 613 O O . ALA A 1 78 ? -4.021 4.082 7.369 1.00 88.62 78 ALA A O 1
ATOM 614 N N . GLY A 1 79 ? -2.856 2.452 6.364 1.00 85.31 79 GLY A N 1
ATOM 615 C CA . GLY A 1 79 ? -3.603 1.348 6.975 1.00 85.31 79 GLY A CA 1
ATOM 616 C C . GLY A 1 79 ? -3.523 1.353 8.504 1.00 85.3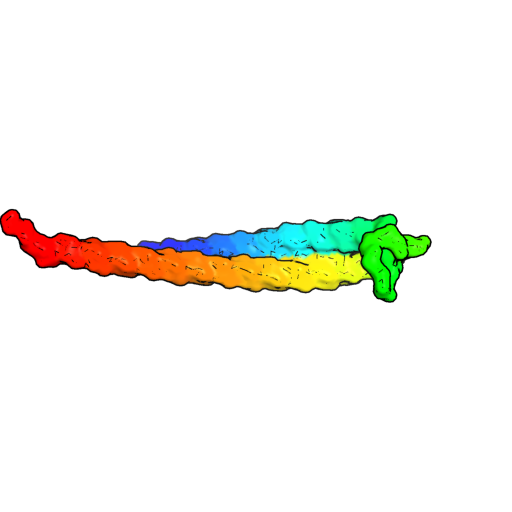1 79 GLY A C 1
ATOM 617 O O . GLY A 1 79 ? -4.545 1.238 9.190 1.00 85.31 79 GLY A O 1
ATOM 618 N N . VAL A 1 80 ? -2.326 1.582 9.053 1.00 87.31 80 VAL A N 1
ATOM 619 C CA . VAL A 1 80 ? -2.121 1.702 10.504 1.00 87.31 80 VAL A CA 1
ATOM 620 C C . VAL A 1 80 ? -2.824 2.945 11.056 1.00 87.31 80 VAL A C 1
ATOM 622 O O . VAL A 1 80 ? -3.521 2.846 12.066 1.00 87.31 80 VAL A O 1
ATOM 625 N N . ALA A 1 81 ? -2.707 4.098 10.391 1.00 85.94 81 ALA A N 1
ATOM 626 C CA . ALA A 1 81 ? -3.367 5.333 10.816 1.00 85.94 81 ALA A CA 1
ATOM 627 C C . ALA A 1 81 ? -4.898 5.192 10.834 1.00 85.94 81 ALA A C 1
ATOM 629 O O . ALA A 1 81 ? -5.542 5.585 11.806 1.00 85.94 81 ALA A O 1
ATOM 630 N N . ILE A 1 82 ? -5.478 4.568 9.804 1.00 85.62 82 ILE A N 1
ATOM 631 C CA . ILE A 1 82 ? -6.915 4.278 9.725 1.00 85.62 82 ILE A CA 1
ATOM 632 C C . ILE A 1 82 ? -7.327 3.327 10.853 1.00 85.62 82 ILE A C 1
ATOM 634 O O . ILE A 1 82 ? -8.312 3.583 11.542 1.00 85.62 82 ILE A O 1
ATOM 638 N N . THR A 1 83 ? -6.549 2.269 11.097 1.00 85.50 83 THR A N 1
ATOM 639 C CA . THR A 1 83 ? -6.800 1.321 12.195 1.00 85.50 83 THR A CA 1
ATOM 640 C C . THR A 1 83 ? -6.811 2.028 13.555 1.00 85.50 83 THR A C 1
ATOM 642 O O . THR A 1 83 ? -7.689 1.778 14.383 1.00 85.50 83 THR A O 1
ATOM 645 N N . LEU A 1 84 ? -5.865 2.936 13.800 1.00 83.81 84 LEU A N 1
ATOM 646 C CA . LEU A 1 84 ? -5.812 3.726 15.033 1.00 83.81 84 LEU A CA 1
ATOM 647 C C . LEU A 1 84 ? -6.997 4.691 15.143 1.00 83.81 84 LEU A C 1
ATOM 649 O O . LEU A 1 84 ? -7.627 4.756 16.199 1.00 83.81 84 LEU A O 1
ATOM 653 N N . ALA A 1 85 ? -7.339 5.388 14.057 1.00 83.94 85 ALA A N 1
ATOM 654 C CA . ALA A 1 85 ? -8.478 6.299 14.017 1.00 83.94 85 ALA A CA 1
ATOM 655 C C . ALA A 1 85 ? -9.789 5.567 14.342 1.00 83.94 85 ALA A C 1
ATOM 657 O O . ALA A 1 85 ? -10.514 5.984 15.243 1.00 83.94 85 ALA A O 1
ATOM 658 N N . PHE A 1 86 ? -10.063 4.432 13.690 1.00 81.19 86 PHE A N 1
ATOM 659 C CA . PHE A 1 86 ? -11.256 3.626 13.968 1.00 81.19 86 PHE A CA 1
ATOM 660 C C . PHE A 1 86 ? -11.325 3.158 15.421 1.00 81.19 86 PHE A C 1
ATOM 662 O O . PHE A 1 86 ? -12.401 3.199 16.020 1.00 81.19 86 PHE A O 1
ATOM 669 N N . ASN A 1 87 ? -10.197 2.753 16.010 1.00 81.25 87 ASN A N 1
ATOM 670 C CA . ASN A 1 87 ? -10.154 2.355 17.417 1.00 81.25 87 ASN A CA 1
ATOM 671 C C . ASN A 1 87 ? -10.457 3.531 18.360 1.00 81.25 87 AS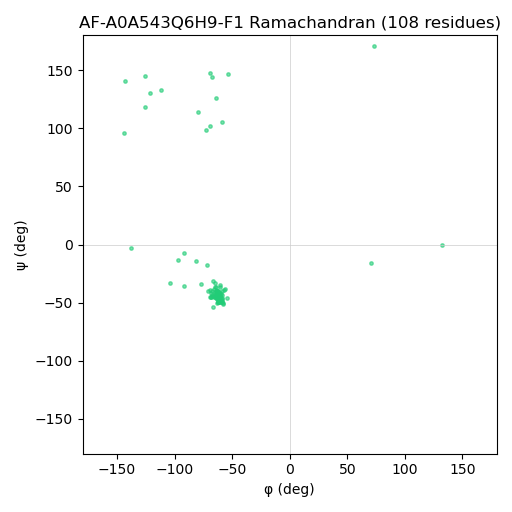N A C 1
ATOM 673 O O . ASN A 1 87 ? -11.241 3.368 19.295 1.00 81.25 87 ASN A O 1
ATOM 677 N N . LEU A 1 88 ? -9.901 4.720 18.097 1.00 82.94 88 LEU A N 1
ATOM 678 C CA . LEU A 1 88 ? -10.180 5.934 18.875 1.00 82.94 88 LEU A CA 1
ATOM 679 C C . LEU A 1 88 ? -11.659 6.336 18.792 1.00 82.94 88 LEU A C 1
ATOM 681 O O . LEU A 1 88 ? -12.296 6.538 19.826 1.00 82.94 88 LEU A O 1
ATOM 685 N N . PHE A 1 89 ? -12.225 6.394 17.582 1.00 82.75 89 PHE A N 1
ATOM 686 C CA . PHE A 1 89 ? -13.638 6.729 17.378 1.00 82.75 89 PHE A CA 1
ATOM 687 C C . PHE A 1 89 ? -14.572 5.702 18.021 1.00 82.75 89 PHE A C 1
ATOM 689 O O . PHE A 1 89 ? -15.524 6.079 18.704 1.00 82.75 89 PHE A O 1
ATOM 696 N N . SER A 1 90 ? -14.281 4.409 17.868 1.00 77.50 90 SER A N 1
ATOM 697 C CA . SER A 1 90 ? -15.082 3.343 18.479 1.00 77.50 90 SER A CA 1
ATOM 698 C C . SER A 1 90 ? -15.043 3.416 20.005 1.00 77.50 90 SER A C 1
ATOM 700 O O . SER A 1 90 ? -16.082 3.290 20.650 1.00 77.50 90 SER A O 1
ATOM 702 N N . GLY A 1 91 ? -13.871 3.682 20.593 1.00 77.31 91 GLY A N 1
ATOM 703 C CA . GLY A 1 91 ? -13.724 3.886 22.035 1.00 77.31 91 GLY A CA 1
ATOM 704 C C . GLY A 1 91 ? -14.522 5.088 22.547 1.00 77.31 91 GLY A C 1
ATOM 705 O O . GLY A 1 91 ? -15.221 4.975 23.553 1.00 77.31 91 GLY A O 1
ATOM 706 N N . LEU A 1 92 ? -14.485 6.211 21.824 1.00 81.00 92 LEU A N 1
ATOM 707 C CA . LEU A 1 92 ? -15.270 7.411 22.129 1.00 81.00 92 LEU A CA 1
ATOM 708 C C . LEU A 1 92 ? -16.780 7.141 22.103 1.00 81.00 92 LEU A C 1
ATOM 710 O O . LEU A 1 92 ? -17.474 7.496 23.052 1.00 81.00 92 LEU A O 1
ATOM 714 N N . ILE A 1 93 ? -17.287 6.468 21.065 1.00 79.94 93 ILE A N 1
ATOM 715 C CA . ILE A 1 93 ? -18.712 6.105 20.959 1.00 79.94 93 ILE A CA 1
ATOM 716 C C . ILE A 1 93 ? -19.137 5.223 22.136 1.00 79.94 93 ILE A C 1
ATOM 718 O O . ILE A 1 93 ? -20.201 5.427 22.721 1.00 79.94 93 ILE A O 1
ATOM 722 N N . LEU A 1 94 ? -18.295 4.261 22.514 1.00 79.00 94 LEU A N 1
ATOM 723 C CA . LEU A 1 94 ? -18.581 3.323 23.596 1.00 79.00 94 LEU A CA 1
ATOM 724 C C . LEU A 1 94 ? -18.618 4.032 24.962 1.00 79.00 94 LEU A C 1
ATOM 726 O O . LEU A 1 94 ? -19.524 3.780 25.757 1.00 79.00 94 LEU A O 1
ATOM 730 N N . LEU A 1 95 ? -17.702 4.977 25.203 1.00 78.94 95 LEU A N 1
ATOM 731 C CA . LEU A 1 95 ? -17.700 5.833 26.396 1.00 78.94 95 LEU A CA 1
ATOM 732 C C . LEU A 1 95 ? -18.930 6.748 26.459 1.00 78.94 95 LEU A C 1
ATOM 734 O O . LEU A 1 95 ? -19.557 6.857 27.512 1.00 78.94 95 LEU A O 1
ATOM 738 N N . VAL A 1 96 ? -19.317 7.364 25.338 1.00 80.25 96 VAL A N 1
ATOM 739 C CA . VAL A 1 96 ? -20.531 8.192 25.254 1.00 80.25 96 VAL A CA 1
ATOM 740 C C . VAL A 1 96 ? -21.783 7.350 25.517 1.00 80.25 96 VAL A C 1
ATOM 742 O O . VAL A 1 96 ? -22.636 7.752 26.307 1.00 80.25 96 VAL A O 1
ATOM 745 N N . GLY A 1 97 ? -21.877 6.153 24.932 1.00 76.25 97 GLY A N 1
ATOM 746 C CA . GLY A 1 97 ? -22.982 5.224 25.175 1.00 76.25 97 GLY A CA 1
ATOM 747 C C . GLY A 1 97 ? -23.092 4.806 26.645 1.00 76.25 97 GLY A C 1
ATOM 748 O O . GLY A 1 97 ? -24.191 4.791 27.200 1.00 76.25 97 GLY A O 1
ATOM 749 N N . MET A 1 98 ? -21.960 4.541 27.307 1.00 79.25 98 MET A N 1
ATOM 750 C CA . MET A 1 98 ? -21.928 4.279 28.749 1.00 79.25 98 MET A CA 1
ATOM 751 C C . MET A 1 98 ? -22.375 5.495 29.566 1.00 79.25 98 MET A C 1
ATOM 753 O O . MET A 1 98 ? -23.169 5.330 30.486 1.00 79.25 98 MET A O 1
ATOM 757 N N . ALA A 1 99 ? -21.928 6.706 29.224 1.00 76.06 99 ALA A N 1
ATOM 758 C CA . ALA A 1 99 ? -22.317 7.929 29.928 1.00 76.06 99 ALA A CA 1
ATOM 759 C C . ALA A 1 99 ? -23.827 8.221 29.815 1.00 76.06 99 ALA A C 1
ATOM 761 O O . ALA A 1 99 ? -24.468 8.576 30.805 1.00 76.06 99 ALA A O 1
ATOM 762 N N . ILE A 1 100 ? -24.417 8.018 28.632 1.00 77.25 100 ILE A N 1
ATOM 763 C CA . ILE A 1 100 ? -25.863 8.174 28.408 1.00 77.25 100 ILE A CA 1
ATOM 764 C C . ILE A 1 100 ? -26.647 7.082 29.152 1.00 77.25 100 ILE A C 1
ATOM 766 O O . ILE A 1 100 ? -27.626 7.375 29.839 1.00 77.25 100 ILE A O 1
ATOM 770 N N . GLY A 1 101 ? -26.202 5.824 29.069 1.00 71.06 101 GLY A N 1
ATOM 771 C CA . GLY A 1 101 ? -26.831 4.701 29.767 1.00 71.06 101 GLY A CA 1
ATOM 772 C C . GLY A 1 101 ? -26.738 4.798 31.294 1.00 71.06 101 GLY A C 1
ATOM 773 O O . GLY A 1 101 ? -27.665 4.386 31.988 1.00 71.06 101 GLY A O 1
ATOM 774 N N . HIS A 1 102 ? -25.657 5.377 31.824 1.00 58.97 102 HIS A N 1
ATOM 775 C CA . HIS A 1 102 ? -25.498 5.642 33.254 1.00 58.97 102 HIS A CA 1
ATOM 776 C C . HIS A 1 102 ? -26.463 6.733 33.728 1.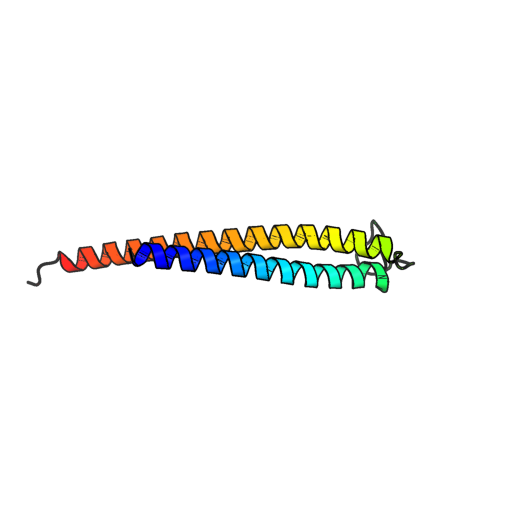00 58.97 102 HIS A C 1
ATOM 778 O O . HIS A 1 102 ? -27.155 6.533 34.721 1.00 58.97 102 HIS A O 1
ATOM 784 N N . LYS A 1 103 ? -26.597 7.839 32.978 1.00 58.50 103 LYS A N 1
ATOM 785 C CA . LYS A 1 103 ? -27.595 8.880 33.280 1.00 58.50 103 LYS A CA 1
ATOM 786 C C . LYS A 1 103 ? -29.036 8.364 33.251 1.00 58.50 103 LYS A C 1
ATOM 788 O O . LYS A 1 103 ? -29.852 8.818 34.043 1.00 58.50 103 LYS A O 1
ATOM 793 N N . SER A 1 104 ? -29.347 7.419 32.364 1.00 56.41 104 SER A N 1
ATOM 794 C CA . SER A 1 104 ? -30.682 6.809 32.269 1.00 56.41 104 SER A CA 1
ATOM 795 C C . SER A 1 104 ? -31.047 5.971 33.506 1.00 56.41 104 SER A C 1
ATOM 797 O O . SER A 1 104 ? -32.202 5.940 33.913 1.00 56.41 104 SER A O 1
ATOM 799 N N . LYS A 1 105 ? -30.061 5.343 34.163 1.00 55.75 105 LYS A N 1
ATOM 800 C CA . LYS A 1 105 ? -30.283 4.529 35.372 1.00 55.75 105 LYS A CA 1
ATOM 801 C C . LYS A 1 105 ? -30.386 5.330 36.674 1.00 55.75 105 LYS A C 1
ATOM 803 O O . LYS A 1 105 ? -30.810 4.769 37.678 1.00 55.75 105 LYS A O 1
ATOM 808 N N . GLU A 1 106 ? -29.992 6.602 36.673 1.00 54.19 106 GLU A N 1
ATOM 809 C CA . GLU A 1 106 ? -30.063 7.484 37.849 1.00 54.19 106 GLU A CA 1
ATOM 810 C C . GLU A 1 106 ? -31.363 8.293 37.935 1.00 54.19 106 GLU A C 1
ATOM 812 O O . GLU A 1 106 ? -31.603 8.942 38.950 1.00 54.19 106 GLU A O 1
ATOM 817 N N . GLN A 1 107 ? -32.223 8.264 36.910 1.00 46.72 107 GLN A N 1
ATOM 818 C CA . GLN A 1 107 ? -33.551 8.864 37.019 1.00 46.72 107 GLN A CA 1
ATOM 819 C C . GLN A 1 107 ? -34.481 7.907 37.783 1.00 46.72 107 GLN A C 1
ATOM 821 O O . GLN A 1 107 ? -34.769 6.823 37.270 1.00 46.72 107 GLN A O 1
ATOM 826 N N . PRO A 1 108 ? -34.962 8.259 38.994 1.00 44.06 108 PRO A N 1
ATOM 827 C CA . PRO A 1 108 ? -35.977 7.461 39.662 1.00 44.06 108 PRO A CA 1
ATOM 828 C C . PRO A 1 108 ? -37.244 7.503 38.808 1.00 44.06 108 PRO A C 1
ATOM 830 O O . PRO A 1 108 ? -37.728 8.578 38.451 1.00 44.06 108 PRO A O 1
ATOM 833 N N . HIS A 1 109 ? -37.755 6.324 38.459 1.00 54.53 109 HIS A N 1
ATOM 834 C CA . HIS A 1 109 ? -39.103 6.183 37.931 1.00 54.53 109 HIS A CA 1
ATOM 835 C C . HIS A 1 109 ? -40.066 6.727 38.996 1.00 54.53 109 HIS A C 1
ATOM 837 O O . HIS A 1 109 ? -40.214 6.115 40.054 1.00 54.53 109 HIS A O 1
ATOM 843 N N . VAL A 1 110 ? -40.612 7.919 38.741 1.00 45.97 110 VAL A N 1
ATOM 844 C CA . VAL A 1 110 ? -41.740 8.499 39.486 1.00 45.97 110 VAL A CA 1
ATOM 845 C C . VAL A 1 110 ? -43.008 7.756 39.098 1.00 45.97 110 VAL A C 1
ATOM 847 O O . VAL A 1 110 ? -43.176 7.510 37.880 1.00 45.97 110 VAL A O 1
#